Protein AF-D6EBT6-F1 (afdb_monomer)

Radius of gyration: 16.1 Å; Cα contacts (8 Å, |Δi|>4): 73; chains: 1; bounding box: 31×37×43 Å

Mean predicted aligned error: 8.55 Å

Nearest PDB structures (foldseek):
  7yui-assembly1_B  TM=5.643E-01  e=1.351E+00  Homo sapiens
  3b0a-assembly2_E  TM=5.142E-01  e=9.462E-01  Mus musculus
  7pwo-assembly1_m2  TM=5.773E-01  e=1.929E+00  Giardia lamblia ATCC 50803
  8tvy-assembly1_L  TM=4.657E-01  e=1.172E+00  Saccharomyces cerevisiae
  9dby-assembly1_M  TM=4.660E-01  e=3.177E+00  Homo sapiens

Solvent-accessible surface area (backbone atoms only — not comparable to full-atom values): 4348 Å² total; per-residue (Å²): 132,81,88,65,61,64,34,86,91,77,73,46,39,73,86,67,72,72,76,65,44,75,42,41,56,30,89,87,79,63,52,79,52,63,86,90,46,56,49,36,93,87,78,63,48,71,18,63,47,47,84,89,59,79,83,65,70,95,82,75,81,75,132

Foldseek 3Di:
DDPFCADPVVRDGPPDWDFWDFDQQDPPPRDGHDPPDQADPPPRDGRTHTPPDPPPDPDDPPD

Organism: NCBI:txid657308

Sequence (63 aa):
MGNCHYCMNCGRCRGEKPPAILVRRCPSCGRMNDPGTRTCAACGCSLELQSGTTSLAPGKRIP

Secondary structure (DSSP, 8-state):
-----EETTTTEETTPPPPPEE-SB-TTT--B--TT-SB-TTT--B-EEPTT-----TT----

Structure (mmCIF, N/CA/C/O backbone):
data_AF-D6EBT6-F1
#
_entry.id   AF-D6EBT6-F1
#
loop_
_atom_site.group_PDB
_atom_site.id
_atom_site.type_symbol
_atom_site.label_atom_id
_atom_site.label_alt_id
_atom_site.label_comp_id
_atom_site.label_asym_id
_atom_site.label_entity_id
_atom_site.label_seq_id
_atom_site.pdbx_PDB_ins_code
_atom_site.Cartn_x
_atom_site.Cartn_y
_atom_site.Cartn_z
_atom_site.occupancy
_atom_site.B_iso_or_equiv
_atom_site.auth_seq_id
_atom_site.auth_comp_id
_atom_site.auth_asym_id
_atom_site.auth_atom_id
_atom_site.pdbx_PDB_model_num
ATOM 1 N N . MET A 1 1 ? 8.272 -5.971 -29.949 1.00 51.66 1 MET A N 1
ATOM 2 C CA . MET A 1 1 ? 8.539 -5.844 -28.499 1.00 51.66 1 MET A CA 1
ATOM 3 C C . MET A 1 1 ? 9.039 -4.430 -28.243 1.00 51.66 1 MET A C 1
ATOM 5 O O . MET A 1 1 ? 9.963 -4.015 -28.928 1.00 51.66 1 MET A O 1
ATOM 9 N N . GLY A 1 2 ? 8.352 -3.662 -27.392 1.00 66.00 2 GLY A N 1
ATOM 10 C CA 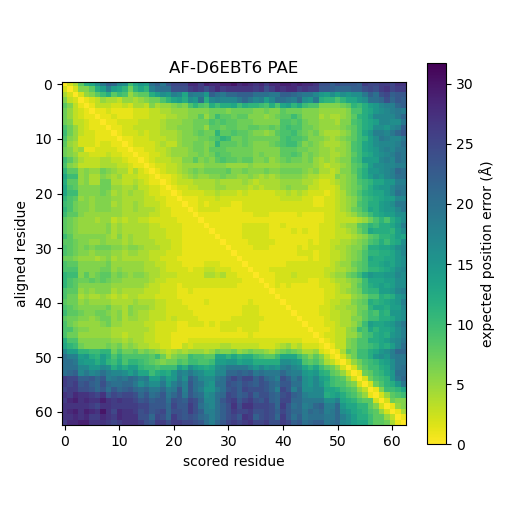. GLY A 1 2 ? 8.541 -2.211 -27.258 1.00 66.00 2 GLY A CA 1
ATOM 11 C C . GLY A 1 2 ? 9.951 -1.806 -26.821 1.00 66.00 2 GLY A C 1
ATOM 12 O O . GLY A 1 2 ? 10.581 -2.484 -26.016 1.00 66.00 2 GLY A O 1
ATOM 13 N N . ASN A 1 3 ? 10.426 -0.689 -27.364 1.00 76.31 3 ASN A N 1
ATOM 14 C CA . ASN A 1 3 ? 11.740 -0.077 -27.155 1.00 76.31 3 ASN A CA 1
ATOM 15 C C . ASN A 1 3 ? 11.896 0.553 -25.757 1.00 76.31 3 ASN A C 1
ATOM 17 O O . ASN A 1 3 ? 12.237 1.731 -25.622 1.00 76.31 3 ASN A O 1
ATOM 21 N N . CYS A 1 4 ? 11.612 -0.197 -24.696 1.00 87.31 4 CYS A N 1
ATOM 22 C CA . CYS A 1 4 ? 11.736 0.358 -23.359 1.00 87.31 4 CYS A CA 1
ATOM 23 C C . CYS A 1 4 ? 13.205 0.748 -23.084 1.00 87.31 4 CYS A C 1
ATOM 25 O O . CYS A 1 4 ? 14.136 0.004 -23.400 1.00 87.31 4 CYS A O 1
ATOM 27 N N . HIS A 1 5 ? 13.432 1.920 -22.482 1.0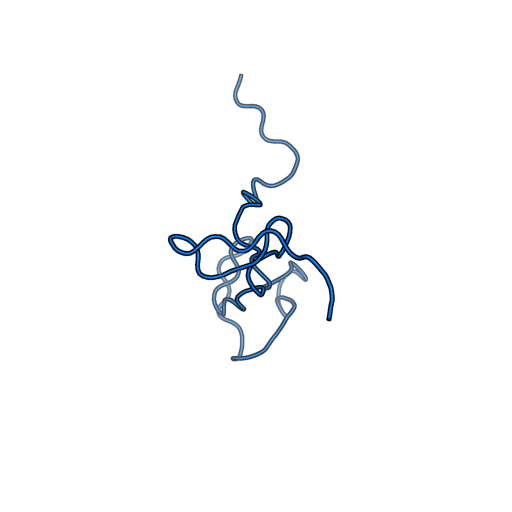0 91.00 5 HIS A N 1
ATOM 28 C CA . HIS A 1 5 ? 14.773 2.342 -22.074 1.00 91.00 5 HIS A CA 1
ATOM 29 C C . HIS A 1 5 ? 15.141 1.653 -20.752 1.00 91.00 5 HIS A C 1
ATOM 31 O O . HIS A 1 5 ? 14.969 2.223 -19.668 1.00 91.00 5 HIS A O 1
ATOM 37 N N . TYR A 1 6 ? 15.581 0.398 -20.850 1.00 91.38 6 TYR A N 1
ATOM 38 C CA . TYR A 1 6 ? 15.973 -0.440 -19.717 1.00 91.38 6 TYR A CA 1
ATOM 39 C C . TYR A 1 6 ? 17.252 0.073 -19.037 1.00 91.38 6 TYR A C 1
ATOM 41 O O . TYR A 1 6 ? 18.239 0.382 -19.702 1.00 91.38 6 TYR A O 1
ATOM 49 N N . CYS A 1 7 ? 17.248 0.156 -17.703 1.00 90.25 7 CYS A N 1
ATOM 50 C CA . CYS A 1 7 ? 18.422 0.522 -16.908 1.00 90.25 7 CYS A CA 1
ATOM 51 C C . CYS A 1 7 ? 18.985 -0.712 -16.196 1.00 90.25 7 CYS A C 1
ATOM 53 O O . CYS A 1 7 ? 18.328 -1.259 -15.312 1.00 90.25 7 CYS A O 1
ATOM 55 N N . MET A 1 8 ? 20.221 -1.110 -16.510 1.00 91.56 8 MET A N 1
ATOM 56 C CA . MET A 1 8 ? 20.855 -2.281 -15.883 1.00 91.56 8 MET A CA 1
ATOM 57 C C . MET A 1 8 ? 21.128 -2.103 -14.384 1.00 91.56 8 MET A C 1
ATOM 59 O O . MET A 1 8 ? 21.111 -3.083 -13.652 1.00 91.56 8 MET A O 1
ATOM 63 N N . ASN A 1 9 ? 21.318 -0.869 -13.908 1.00 90.31 9 ASN A N 1
ATOM 64 C CA . ASN A 1 9 ? 21.522 -0.606 -12.481 1.00 90.31 9 ASN A CA 1
ATOM 65 C C . ASN A 1 9 ? 20.213 -0.681 -11.672 1.00 90.31 9 ASN A C 1
ATOM 67 O O . ASN A 1 9 ? 20.216 -1.066 -10.510 1.00 90.31 9 ASN A O 1
ATOM 71 N N . CYS A 1 10 ? 19.079 -0.308 -12.279 1.00 87.81 10 CYS A N 1
ATOM 72 C CA . CYS A 1 10 ? 17.772 -0.328 -11.612 1.00 87.81 10 CYS A CA 1
ATOM 73 C C . CYS A 1 10 ? 16.987 -1.628 -11.852 1.00 87.81 10 CYS A C 1
ATOM 75 O O . CYS A 1 10 ? 16.055 -1.915 -11.103 1.00 87.81 10 CYS A O 1
ATOM 77 N N . GLY A 1 11 ? 17.312 -2.379 -12.910 1.00 89.00 11 GLY A N 1
ATOM 78 C CA . GLY A 1 11 ? 16.626 -3.617 -13.286 1.00 89.00 11 GLY A CA 1
ATOM 79 C C . GLY A 1 11 ? 15.206 -3.423 -13.834 1.00 89.00 11 GLY A C 1
ATOM 80 O O . GLY A 1 11 ? 14.390 -4.335 -13.736 1.00 89.00 11 GLY A O 1
ATOM 81 N N . ARG A 1 12 ? 14.869 -2.224 -14.333 1.00 88.94 12 ARG A N 1
ATOM 82 C CA . ARG A 1 12 ? 13.511 -1.832 -14.773 1.00 88.94 12 ARG A CA 1
ATOM 83 C C . ARG A 1 12 ? 13.571 -0.845 -15.942 1.00 88.94 12 ARG A C 1
ATOM 85 O O . ARG A 1 12 ? 14.582 -0.149 -16.102 1.00 88.94 12 ARG A O 1
ATOM 92 N N . CYS A 1 13 ? 12.510 -0.749 -16.748 1.00 91.75 13 CYS A N 1
ATOM 93 C CA . CYS A 1 13 ? 12.435 0.272 -17.795 1.00 91.75 13 CYS A CA 1
ATOM 94 C C . CYS A 1 13 ? 12.130 1.659 -17.212 1.00 91.75 13 CYS A C 1
ATOM 96 O O . CYS A 1 13 ? 11.451 1.810 -16.195 1.00 91.75 13 CYS A O 1
ATOM 98 N N . ARG A 1 14 ? 12.627 2.710 -17.874 1.00 88.44 14 ARG A N 1
ATOM 99 C CA . ARG A 1 14 ? 12.329 4.096 -17.491 1.00 88.44 14 ARG A CA 1
ATOM 100 C C . ARG A 1 14 ? 10.811 4.326 -17.441 1.00 88.44 14 ARG A C 1
ATOM 102 O O . ARG A 1 14 ? 10.115 4.068 -18.416 1.00 88.44 14 ARG A O 1
ATOM 109 N N . GLY A 1 15 ? 10.328 4.853 -16.316 1.00 84.00 15 GLY A N 1
ATOM 110 C CA . GLY A 1 15 ? 8.906 5.125 -16.079 1.00 84.00 15 GLY A CA 1
ATOM 111 C C . GLY A 1 15 ? 8.145 3.985 -15.396 1.00 84.00 15 GLY A C 1
ATOM 112 O O . GLY A 1 15 ? 7.056 4.228 -14.878 1.00 84.00 15 GLY A O 1
ATOM 113 N N . GLU A 1 16 ? 8.715 2.779 -15.312 1.00 86.50 16 GLU A N 1
ATOM 114 C CA . GLU A 1 16 ? 8.139 1.713 -14.493 1.00 86.50 16 GLU A CA 1
ATOM 115 C C . GLU A 1 16 ? 8.256 2.064 -13.011 1.00 86.50 16 GLU A C 1
ATOM 117 O O . GLU A 1 16 ? 9.351 2.248 -12.471 1.00 86.50 16 GLU A O 1
ATOM 122 N N . LYS A 1 17 ? 7.108 2.141 -12.336 1.00 83.44 17 LYS A N 1
ATOM 123 C CA . LYS A 1 17 ? 7.066 2.296 -10.884 1.00 83.44 17 LYS A CA 1
ATOM 124 C C . LYS A 1 17 ? 7.252 0.927 -10.229 1.00 83.44 17 LYS A C 1
ATOM 126 O O . LYS A 1 17 ? 6.645 -0.043 -10.688 1.00 83.44 17 LYS A O 1
ATOM 131 N N . PRO A 1 18 ? 8.049 0.829 -9.151 1.00 83.06 18 PRO A N 1
ATOM 132 C CA . PRO A 1 18 ? 8.055 -0.365 -8.322 1.00 83.06 18 PRO A CA 1
ATOM 133 C C . PRO A 1 18 ? 6.632 -0.706 -7.856 1.00 83.06 18 PRO A C 1
ATOM 135 O O . PRO A 1 18 ? 5.818 0.206 -7.665 1.00 83.06 18 PRO A O 1
ATOM 138 N N . PRO A 1 19 ? 6.321 -1.998 -7.664 1.00 84.69 19 PRO A N 1
ATOM 139 C CA . PRO A 1 19 ? 5.038 -2.390 -7.103 1.00 84.69 19 PRO A CA 1
ATOM 140 C C . PRO A 1 19 ? 4.858 -1.768 -5.714 1.00 84.69 19 PRO A C 1
ATOM 142 O O . PRO A 1 19 ? 5.825 -1.578 -4.971 1.00 84.69 19 PRO A O 1
ATOM 145 N N . ALA A 1 20 ? 3.611 -1.457 -5.366 1.00 87.94 20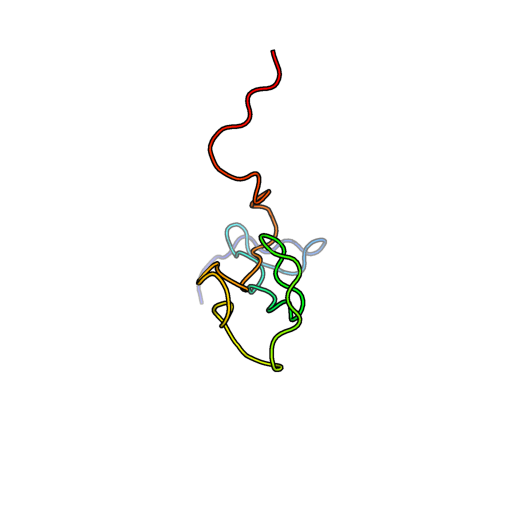 ALA A N 1
ATOM 146 C CA . ALA A 1 20 ? 3.283 -1.006 -4.022 1.00 87.94 20 ALA A CA 1
ATOM 147 C C . ALA A 1 20 ? 3.566 -2.118 -2.999 1.00 87.94 20 ALA A C 1
ATOM 149 O O . ALA A 1 20 ? 3.395 -3.304 -3.289 1.00 87.94 20 ALA A O 1
ATOM 150 N N . ILE A 1 21 ? 3.973 -1.725 -1.794 1.00 90.31 21 ILE A N 1
ATOM 151 C CA . ILE A 1 21 ? 4.162 -2.636 -0.665 1.00 90.31 21 ILE A CA 1
ATOM 152 C C . ILE A 1 21 ? 3.016 -2.442 0.322 1.00 90.31 21 ILE A C 1
ATOM 154 O O . ILE A 1 21 ? 2.709 -1.316 0.715 1.00 90.31 21 ILE A O 1
ATOM 158 N N . LEU A 1 22 ? 2.403 -3.548 0.742 1.00 93.25 22 LEU A N 1
ATOM 159 C CA . LEU A 1 22 ? 1.384 -3.548 1.787 1.00 93.25 22 LEU A CA 1
ATOM 160 C C . LEU A 1 22 ? 2.035 -3.568 3.168 1.00 93.25 22 LEU A C 1
ATOM 162 O O . LEU A 1 22 ? 2.781 -4.490 3.502 1.00 93.25 22 LEU A O 1
ATOM 166 N N . VAL A 1 23 ? 1.720 -2.566 3.987 1.00 93.69 23 VAL A N 1
ATOM 167 C CA . VAL A 1 23 ? 2.200 -2.475 5.369 1.00 93.69 23 VAL A CA 1
ATOM 168 C C . VAL A 1 23 ? 1.107 -2.877 6.352 1.00 93.69 23 VAL A C 1
ATOM 170 O O . VAL A 1 23 ? -0.029 -2.422 6.279 1.00 93.69 23 VAL A O 1
ATOM 173 N N . ARG A 1 24 ? 1.447 -3.721 7.329 1.00 95.75 24 ARG A N 1
ATOM 174 C CA . ARG A 1 24 ? 0.476 -4.155 8.351 1.00 95.75 24 ARG A CA 1
ATOM 175 C C . ARG A 1 24 ? 0.199 -3.078 9.392 1.00 95.75 24 ARG A C 1
ATOM 177 O O . ARG A 1 24 ? -0.938 -2.913 9.836 1.00 95.75 24 ARG A O 1
ATOM 184 N N . ARG A 1 25 ? 1.243 -2.357 9.807 1.00 96.38 25 ARG A N 1
ATOM 185 C CA . ARG A 1 25 ? 1.111 -1.254 10.757 1.00 96.38 25 ARG A CA 1
ATOM 186 C C . ARG A 1 25 ? 0.669 -0.011 10.004 1.00 96.38 25 ARG A C 1
ATOM 188 O O . ARG A 1 25 ? 1.397 0.468 9.141 1.00 96.38 25 ARG A O 1
ATOM 195 N N . CYS A 1 26 ? -0.504 0.510 10.345 1.00 95.44 26 CYS A N 1
ATOM 196 C CA . CYS A 1 26 ? -1.017 1.722 9.729 1.00 95.44 26 CYS A CA 1
ATOM 197 C C . CYS A 1 26 ? -0.073 2.900 10.027 1.00 95.44 26 CYS A C 1
ATOM 199 O O . CYS A 1 26 ? 0.140 3.203 11.205 1.00 95.44 26 CYS A O 1
ATOM 201 N N . PRO A 1 27 ? 0.459 3.591 9.003 1.00 91.88 27 PRO A N 1
ATOM 202 C CA . PRO A 1 27 ? 1.344 4.735 9.211 1.00 91.88 27 PRO A CA 1
ATOM 203 C C . PRO A 1 27 ? 0.605 5.954 9.784 1.00 91.88 27 PRO A C 1
ATOM 205 O O . PRO A 1 27 ? 1.232 6.821 10.379 1.00 91.88 27 PRO A O 1
ATOM 208 N N . SER A 1 28 ? -0.722 6.016 9.630 1.00 93.56 28 SER A N 1
ATOM 209 C CA . SER A 1 28 ? -1.532 7.157 10.067 1.00 93.56 28 SER A CA 1
ATOM 210 C C . SER A 1 28 ? -2.000 7.053 11.520 1.00 93.56 28 SER A C 1
ATOM 212 O O . SER A 1 28 ? -2.006 8.058 12.219 1.00 93.56 28 SER A O 1
ATOM 214 N N . CYS A 1 29 ? -2.398 5.862 11.988 1.00 96.44 29 CYS A N 1
ATOM 215 C CA . CYS A 1 29 ? -2.956 5.678 13.339 1.00 96.44 29 CYS A CA 1
ATOM 216 C C . CYS A 1 29 ? -2.226 4.632 14.199 1.00 96.44 29 CYS A C 1
ATOM 218 O O . CYS A 1 29 ? -2.564 4.448 15.364 1.00 96.44 29 CYS A O 1
ATOM 220 N N . GLY A 1 30 ? -1.249 3.907 13.645 1.00 96.12 30 GLY A N 1
ATOM 221 C CA . GLY A 1 30 ? -0.434 2.933 14.379 1.00 96.12 30 GLY A CA 1
ATOM 222 C C . GLY A 1 30 ? -1.058 1.547 14.595 1.00 96.12 30 GLY A C 1
ATOM 223 O O . GLY A 1 30 ? -0.356 0.656 15.084 1.00 96.12 30 GLY A O 1
ATOM 224 N N . ARG A 1 31 ? -2.326 1.328 14.210 1.00 97.69 31 ARG A N 1
ATOM 225 C CA . ARG A 1 31 ? -3.028 0.032 14.311 1.00 97.69 31 ARG A CA 1
ATOM 226 C C . ARG A 1 31 ? -2.306 -1.066 13.523 1.00 97.69 31 ARG A C 1
ATOM 228 O O . ARG A 1 31 ? -1.935 -0.854 12.372 1.00 97.69 31 ARG A O 1
ATOM 235 N N . MET A 1 32 ? -2.168 -2.250 14.118 1.00 98.12 32 MET A N 1
ATOM 236 C CA . MET A 1 32 ? -1.767 -3.469 13.404 1.00 98.12 32 MET A CA 1
ATOM 237 C C . MET A 1 32 ? -2.981 -4.092 12.711 1.00 98.12 32 MET A C 1
ATOM 239 O O . MET A 1 32 ? -3.974 -4.375 13.378 1.00 98.12 32 MET A O 1
ATOM 243 N N . ASN A 1 33 ? -2.892 -4.290 11.396 1.00 97.06 33 ASN A N 1
ATOM 244 C CA . ASN A 1 33 ? -3.926 -4.911 10.569 1.00 97.06 33 ASN A CA 1
ATOM 245 C C . ASN A 1 33 ? -3.493 -6.314 10.107 1.00 97.06 33 ASN A C 1
ATOM 247 O O . ASN A 1 33 ? -2.310 -6.696 10.181 1.00 97.06 33 ASN A O 1
ATOM 251 N N . ASP A 1 34 ? -4.464 -7.077 9.614 1.00 97.38 34 ASP A N 1
ATOM 252 C CA . ASP A 1 34 ? -4.231 -8.401 9.049 1.00 97.38 34 ASP A CA 1
ATOM 253 C C . ASP A 1 34 ? -3.373 -8.331 7.773 1.00 97.38 34 ASP A C 1
ATOM 255 O O . ASP A 1 34 ? -3.431 -7.342 7.028 1.00 97.38 34 ASP A O 1
ATOM 259 N N . PRO A 1 35 ? -2.536 -9.352 7.508 1.00 94.88 35 PRO A N 1
ATOM 260 C CA . PRO A 1 35 ? -1.763 -9.430 6.273 1.00 94.88 35 PRO A CA 1
ATOM 261 C C . PRO A 1 35 ? -2.655 -9.310 5.030 1.00 94.88 35 PRO A C 1
ATOM 263 O O . PRO A 1 35 ? -3.732 -9.894 4.972 1.00 94.88 35 PRO A O 1
ATOM 266 N N . GLY A 1 36 ? -2.202 -8.561 4.023 1.00 92.69 36 GLY A N 1
ATOM 267 C CA . GLY A 1 36 ? -2.925 -8.401 2.755 1.00 92.69 36 GLY A CA 1
ATOM 268 C C . GLY A 1 36 ? -4.042 -7.349 2.762 1.00 92.69 36 GLY A C 1
ATOM 269 O O . GLY A 1 36 ? -4.581 -7.035 1.702 1.00 92.69 36 GLY A O 1
ATOM 270 N N . THR A 1 37 ? -4.373 -6.757 3.913 1.00 94.75 37 THR A N 1
ATOM 271 C CA . THR A 1 37 ? -5.345 -5.655 3.981 1.00 94.75 37 THR A CA 1
ATOM 272 C C . THR A 1 37 ? -4.807 -4.397 3.293 1.00 94.75 37 THR A C 1
ATOM 274 O O . THR A 1 37 ? -3.661 -4.003 3.496 1.00 94.75 37 THR A O 1
ATOM 277 N N . ARG A 1 38 ? -5.640 -3.758 2.460 1.00 95.44 38 ARG A N 1
ATOM 278 C CA . ARG A 1 38 ? -5.272 -2.550 1.687 1.00 95.44 38 ARG A CA 1
ATOM 279 C C . ARG A 1 38 ? -5.669 -1.250 2.380 1.00 95.44 38 ARG A C 1
ATOM 281 O O . ARG A 1 38 ? -5.125 -0.194 2.079 1.00 95.44 38 ARG A O 1
ATOM 288 N N . THR A 1 39 ? -6.600 -1.326 3.324 1.00 97.06 39 THR A N 1
ATOM 289 C CA . THR A 1 39 ? -7.144 -0.190 4.075 1.00 97.06 39 THR A CA 1
ATOM 290 C C . THR A 1 39 ? -7.162 -0.521 5.557 1.00 97.06 39 THR A C 1
ATOM 292 O O . THR A 1 39 ? -7.481 -1.646 5.941 1.00 97.06 39 THR A O 1
ATOM 295 N N . CYS A 1 40 ? -6.847 0.453 6.405 1.00 97.56 40 CYS A N 1
ATOM 296 C CA . CYS A 1 40 ? -6.874 0.247 7.844 1.00 97.56 40 CYS A CA 1
ATOM 297 C C . CYS A 1 40 ? -8.310 0.082 8.352 1.00 97.56 40 CYS A C 1
ATOM 299 O O . CYS A 1 40 ? -9.136 0.973 8.166 1.00 97.56 40 CYS A O 1
ATOM 301 N N . ALA A 1 41 ? -8.576 -0.998 9.089 1.00 97.44 41 ALA A N 1
ATOM 302 C CA . ALA A 1 41 ? -9.894 -1.269 9.667 1.00 97.44 41 ALA A CA 1
ATOM 303 C C . ALA A 1 41 ? -10.313 -0.267 10.765 1.00 97.44 41 ALA A C 1
ATOM 305 O O . ALA A 1 41 ? -11.475 -0.231 11.151 1.00 97.44 41 ALA A O 1
ATOM 306 N N . ALA A 1 42 ? -9.373 0.530 11.290 1.00 97.88 42 ALA A N 1
ATOM 307 C CA . ALA A 1 42 ? -9.642 1.510 12.343 1.00 97.88 42 ALA A CA 1
ATOM 308 C C . ALA A 1 42 ? -9.865 2.936 11.815 1.00 97.88 42 ALA A C 1
ATOM 310 O O . ALA A 1 42 ? -10.725 3.638 12.332 1.00 97.88 42 ALA A O 1
ATOM 311 N N . CYS A 1 43 ? -9.086 3.386 10.825 1.00 97.50 43 CYS A N 1
ATOM 312 C CA . CYS A 1 43 ? -9.142 4.774 10.342 1.00 97.50 43 CYS A CA 1
ATOM 313 C C . CYS A 1 43 ? -9.414 4.922 8.839 1.00 97.50 43 CYS A C 1
ATOM 315 O O . CYS A 1 43 ? -9.507 6.044 8.355 1.00 97.50 43 CYS A O 1
ATOM 317 N N . GLY A 1 44 ? -9.483 3.827 8.078 1.00 96.19 44 GLY A N 1
ATOM 318 C CA . GLY A 1 44 ? -9.713 3.859 6.630 1.00 96.19 44 GLY A CA 1
ATOM 319 C C . GLY A 1 44 ? -8.517 4.302 5.777 1.00 96.19 44 GLY A C 1
ATOM 320 O O . GLY A 1 44 ? -8.598 4.228 4.554 1.00 96.19 44 GLY A O 1
ATOM 321 N N . CYS A 1 45 ? -7.392 4.722 6.373 1.00 95.50 45 CYS A N 1
ATOM 322 C CA . CYS A 1 45 ? -6.199 5.100 5.609 1.00 95.50 45 CYS A CA 1
ATOM 323 C C . CYS A 1 45 ? -5.648 3.927 4.786 1.00 95.50 45 CYS A C 1
ATOM 325 O O . CYS A 1 45 ? -5.680 2.774 5.228 1.00 95.50 45 CYS A O 1
ATOM 327 N N . SER A 1 46 ? -5.095 4.245 3.613 1.00 94.94 46 SER A N 1
ATOM 328 C CA . SER A 1 46 ? -4.424 3.266 2.756 1.00 94.94 46 SER A CA 1
ATOM 329 C C . SER A 1 46 ? -3.230 2.628 3.470 1.00 94.94 46 SER A C 1
ATOM 331 O O . SER A 1 46 ? -2.473 3.296 4.177 1.00 94.94 46 SER A O 1
ATOM 333 N N . LEU A 1 47 ? -3.070 1.325 3.261 1.00 94.81 47 LEU A N 1
ATOM 334 C CA . LEU A 1 47 ? -1.931 0.521 3.697 1.00 94.81 47 LEU A CA 1
ATOM 335 C C . LEU A 1 47 ? -0.987 0.181 2.533 1.00 94.81 47 LEU A C 1
ATOM 337 O O . LEU A 1 47 ? -0.017 -0.550 2.720 1.00 94.81 47 LEU A O 1
ATOM 341 N N . GLU A 1 48 ? -1.249 0.712 1.338 1.00 93.75 48 GLU A N 1
ATOM 342 C CA . GLU A 1 48 ? -0.373 0.594 0.172 1.00 93.75 48 GLU A CA 1
ATOM 343 C C . GLU A 1 48 ? 0.642 1.741 0.153 1.00 93.75 48 GLU A C 1
ATOM 345 O O . GLU A 1 48 ? 0.282 2.896 -0.079 1.00 93.75 48 GLU A O 1
ATOM 350 N N . LEU A 1 49 ? 1.922 1.425 0.365 1.00 88.25 49 LEU A N 1
ATOM 351 C CA . LEU A 1 49 ? 3.025 2.366 0.189 1.00 8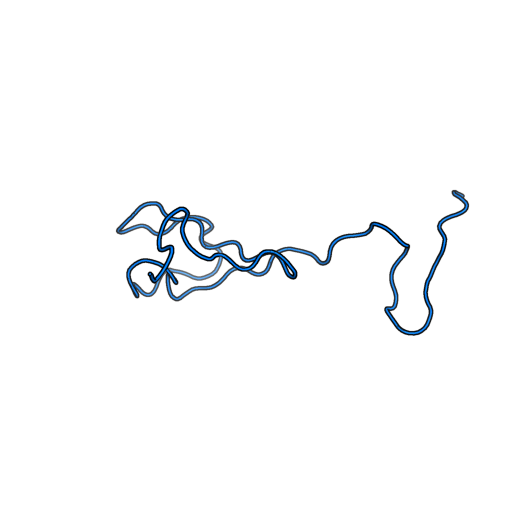8.25 49 LEU A CA 1
ATOM 352 C C . LEU A 1 49 ? 3.622 2.228 -1.213 1.00 88.25 49 LEU A C 1
ATOM 354 O O . LEU A 1 49 ? 4.092 1.156 -1.595 1.00 88.25 49 LEU A O 1
ATOM 358 N N . GLN A 1 50 ? 3.666 3.330 -1.961 1.00 84.31 50 GLN A N 1
A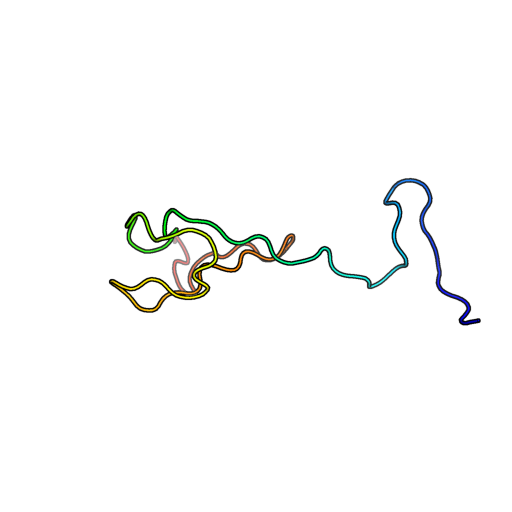TOM 359 C CA . GLN A 1 50 ? 4.400 3.416 -3.224 1.00 84.31 50 GLN A CA 1
ATOM 360 C C . GLN A 1 50 ? 5.777 4.037 -2.983 1.00 84.31 50 GLN A C 1
ATOM 362 O O . GLN A 1 50 ? 5.917 5.073 -2.329 1.00 84.31 50 GLN A O 1
ATOM 367 N N . SER A 1 51 ? 6.819 3.396 -3.510 1.00 72.56 51 SER A N 1
ATOM 368 C CA . SER A 1 51 ? 8.177 3.932 -3.451 1.00 72.56 51 SER A CA 1
ATOM 369 C C . SER A 1 51 ? 8.246 5.253 -4.225 1.00 72.56 51 SER A C 1
ATOM 371 O O . SER A 1 51 ? 7.869 5.311 -5.393 1.00 72.56 51 SER A O 1
ATOM 373 N N . GLY A 1 52 ? 8.717 6.318 -3.574 1.00 67.12 52 GLY A N 1
ATOM 374 C CA . GLY A 1 52 ? 8.871 7.647 -4.182 1.00 67.12 52 GLY A CA 1
ATOM 375 C C . GLY A 1 52 ? 7.734 8.632 -3.897 1.00 67.12 52 GLY A C 1
ATOM 376 O O . GLY A 1 52 ? 7.901 9.823 -4.138 1.00 67.12 52 GLY A O 1
ATOM 377 N N . THR A 1 53 ? 6.620 8.184 -3.316 1.00 57.47 53 THR A N 1
ATOM 378 C CA . THR A 1 53 ? 5.664 9.086 -2.666 1.00 57.47 53 THR A CA 1
ATOM 379 C C . THR A 1 53 ? 6.003 9.142 -1.187 1.00 57.47 53 THR A C 1
ATOM 381 O O . THR A 1 53 ? 5.638 8.244 -0.426 1.00 57.47 53 THR A O 1
ATOM 384 N N . THR A 1 54 ? 6.708 10.186 -0.753 1.00 52.88 54 THR A N 1
ATOM 385 C CA . THR A 1 54 ? 6.681 10.572 0.657 1.00 52.88 54 THR A CA 1
ATOM 386 C C . THR A 1 54 ? 5.219 10.827 0.996 1.00 52.88 54 THR A C 1
ATOM 388 O O . THR A 1 54 ? 4.654 11.849 0.6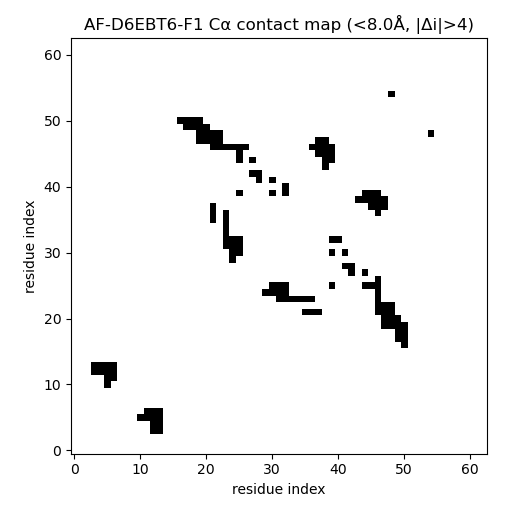18 1.00 52.88 54 THR A O 1
ATOM 391 N N . SER A 1 55 ? 4.586 9.873 1.680 1.00 59.06 55 SER A N 1
ATOM 392 C CA . SER A 1 55 ? 3.281 10.062 2.314 1.00 59.06 55 SER A CA 1
ATOM 393 C C . SER A 1 55 ? 3.456 11.003 3.507 1.00 59.06 55 SER A C 1
ATOM 395 O O . SER A 1 55 ? 3.238 10.639 4.657 1.00 59.06 55 SER A O 1
ATOM 397 N N . LEU A 1 56 ? 3.926 12.221 3.240 1.00 52.88 56 LEU A 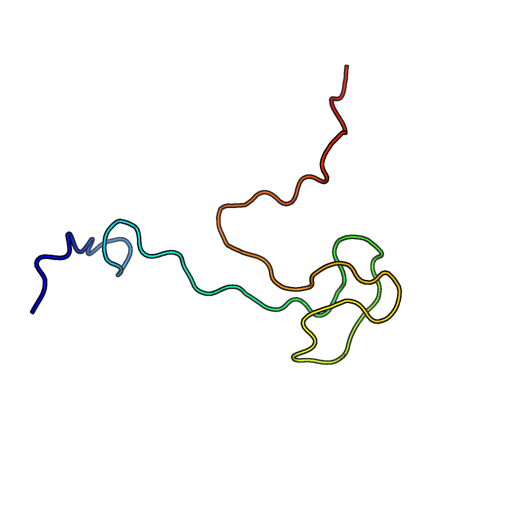N 1
ATOM 398 C CA . LEU A 1 56 ? 3.669 13.354 4.098 1.00 52.88 56 LEU A CA 1
ATOM 399 C C . LEU A 1 56 ? 2.186 13.635 3.900 1.00 52.88 56 LEU A C 1
ATOM 401 O O . LEU A 1 56 ? 1.746 13.922 2.786 1.00 52.88 56 LEU A O 1
ATOM 405 N N . ALA A 1 57 ? 1.410 13.472 4.967 1.00 54.34 57 ALA A N 1
ATOM 406 C CA . ALA A 1 57 ? 0.028 13.915 4.999 1.00 54.34 57 ALA A CA 1
ATOM 407 C C . ALA A 1 57 ? -0.082 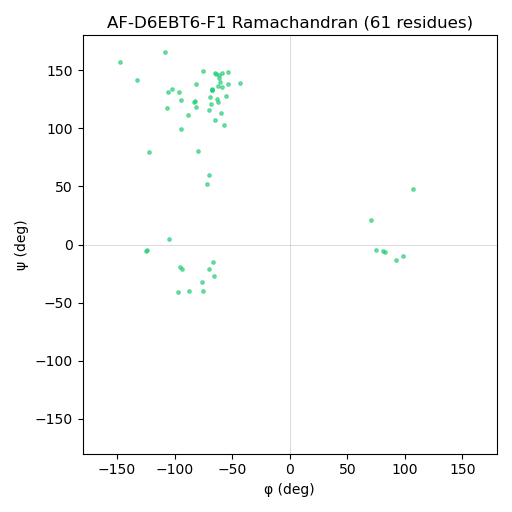15.316 4.358 1.00 54.34 57 ALA A C 1
ATOM 409 O O . ALA A 1 57 ? 0.796 16.156 4.597 1.00 54.34 57 ALA A O 1
ATOM 410 N N . PRO A 1 58 ? -1.116 15.600 3.548 1.00 49.28 58 PRO A N 1
ATOM 411 C CA . PRO A 1 58 ? -1.317 16.948 3.048 1.00 49.28 58 PRO A CA 1
ATOM 412 C C . PRO A 1 58 ? -1.492 17.892 4.247 1.00 49.28 58 PRO A C 1
ATOM 414 O O . PRO A 1 58 ? -2.470 17.795 4.981 1.00 49.28 58 PRO A O 1
ATOM 417 N N . GLY A 1 59 ? -0.530 18.798 4.456 1.00 53.97 59 GLY A N 1
ATOM 418 C CA . GLY A 1 59 ? -0.744 19.985 5.287 1.00 53.97 59 GLY A CA 1
ATOM 419 C C . GLY A 1 59 ? -0.091 20.041 6.671 1.00 53.97 59 GLY A C 1
ATOM 420 O O . GLY A 1 59 ? -0.729 20.504 7.610 1.00 53.97 59 GLY A O 1
ATOM 421 N N . LYS A 1 60 ? 1.203 19.731 6.808 1.00 48.09 60 LYS A N 1
ATOM 422 C CA . LYS A 1 60 ? 2.010 20.389 7.854 1.00 48.09 60 LYS A CA 1
ATOM 423 C C . LYS A 1 60 ? 3.205 21.100 7.226 1.00 48.09 60 LYS A C 1
ATOM 425 O O . LYS A 1 60 ? 4.319 20.590 7.212 1.00 48.09 60 LYS A O 1
ATOM 430 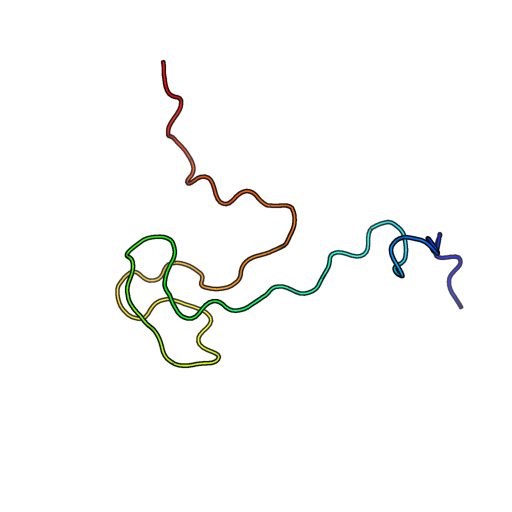N N . ARG A 1 61 ? 2.943 22.290 6.669 1.00 50.81 61 ARG A N 1
ATOM 431 C CA . ARG A 1 61 ? 3.987 23.312 6.529 1.00 50.81 61 ARG A CA 1
ATOM 432 C C . ARG A 1 61 ? 4.379 23.698 7.953 1.00 50.81 61 ARG A C 1
ATOM 434 O O . ARG A 1 61 ? 3.567 24.265 8.678 1.00 50.81 61 ARG A O 1
ATOM 441 N N . ILE A 1 62 ? 5.559 23.264 8.371 1.00 49.28 62 ILE A N 1
ATOM 442 C CA . ILE A 1 62 ? 6.232 23.794 9.557 1.00 49.28 62 ILE A CA 1
ATOM 443 C C . ILE A 1 62 ? 6.601 25.249 9.195 1.00 49.28 62 ILE A C 1
ATOM 445 O O . ILE A 1 62 ? 7.025 25.442 8.052 1.00 49.28 62 ILE A O 1
ATOM 449 N N . PRO A 1 63 ? 6.340 26.248 10.061 1.00 57.94 63 PRO A N 1
ATOM 450 C CA . PRO A 1 63 ? 6.692 27.642 9.786 1.00 57.94 63 PRO A CA 1
ATOM 451 C C . PRO A 1 63 ? 8.189 27.824 9.521 1.00 57.94 63 PRO A C 1
ATOM 453 O O . PRO A 1 63 ? 8.989 27.045 10.091 1.00 57.94 63 PRO A O 1
#

pLDDT: mean 83.54, std 16.23, range [48.09, 98.12]